Protein AF-A0A7S0N1B6-F1 (afdb_monomer)

pLDDT: mean 76.25, std 16.9, range [39.94, 96.25]

Solvent-accessible surface area (backbone atoms only — not comparable to full-atom values): 9058 Å² total; per-residue (Å²): 114,70,67,58,53,53,56,52,62,71,38,72,42,47,76,45,77,47,77,40,80,89,75,76,40,74,51,72,44,60,38,76,91,67,38,50,72,69,57,54,33,48,56,37,42,77,75,72,39,92,66,75,91,81,72,63,58,68,62,59,45,52,56,48,49,56,50,50,54,52,51,52,53,52,52,52,51,54,50,50,53,52,47,65,63,46,50,61,58,52,48,51,62,61,49,60,75,73,51,85,78,64,63,77,80,76,60,74,88,74,73,81,82,72,85,73,82,83,79,85,82,88,87,92,82,78,76,93,59,72,63,66,58,55,57,62,69,74,70,67,133

Mean predicted aligned error: 18.9 Å

Organism: NCBI:txid1411642

Structure (mmCIF, N/CA/C/O backbone):
data_AF-A0A7S0N1B6-F1
#
_entry.id   AF-A0A7S0N1B6-F1
#
loop_
_atom_site.group_PDB
_atom_site.id
_atom_site.type_symbol
_atom_site.label_atom_id
_atom_site.label_alt_id
_atom_site.label_comp_id
_atom_site.label_asym_id
_atom_site.label_entity_id
_atom_site.label_seq_id
_atom_site.pdbx_PDB_ins_code
_atom_site.Cartn_x
_atom_site.Cartn_y
_atom_site.Cartn_z
_atom_site.occupancy
_atom_site.B_iso_or_equiv
_atom_site.auth_seq_id
_atom_site.auth_comp_id
_atom_site.auth_asym_id
_atom_site.auth_atom_id
_atom_site.pdbx_PDB_model_num
ATOM 1 N N . PRO A 1 1 ? -2.929 -5.160 23.759 1.00 63.00 1 PRO A N 1
ATOM 2 C CA . PRO A 1 1 ? -3.953 -5.828 22.912 1.00 63.00 1 PRO A CA 1
ATOM 3 C C . PRO A 1 1 ? -5.387 -5.924 23.485 1.00 63.00 1 PRO A C 1
ATOM 5 O O . PRO A 1 1 ? -6.279 -5.405 22.821 1.00 63.00 1 PRO A O 1
ATOM 8 N N . PRO A 1 2 ? -5.665 -6.501 24.678 1.00 78.19 2 PRO A N 1
ATOM 9 C CA . PRO A 1 2 ? -7.050 -6.768 25.102 1.00 78.19 2 PRO A CA 1
ATOM 10 C C . PRO A 1 2 ? -7.849 -5.491 25.405 1.00 78.19 2 PRO A C 1
ATOM 12 O O . PRO A 1 2 ? -9.074 -5.501 25.393 1.00 78.19 2 PRO A O 1
ATOM 15 N N . ARG A 1 3 ? -7.158 -4.368 25.652 1.00 87.19 3 ARG A N 1
ATOM 16 C CA . ARG A 1 3 ? -7.771 -3.048 25.859 1.00 87.19 3 ARG A CA 1
ATOM 17 C C . ARG A 1 3 ? -8.480 -2.535 24.599 1.00 87.19 3 ARG A C 1
ATOM 19 O O . ARG A 1 3 ? -9.579 -2.010 24.716 1.00 87.19 3 ARG A O 1
ATOM 26 N N . ILE A 1 4 ? -7.882 -2.734 23.419 1.00 90.38 4 ILE A N 1
ATOM 27 C CA . ILE A 1 4 ? -8.451 -2.318 22.126 1.00 90.38 4 ILE A CA 1
ATOM 28 C C . ILE A 1 4 ? -9.684 -3.161 21.798 1.00 90.38 4 ILE A C 1
ATOM 30 O O . ILE A 1 4 ? -10.742 -2.623 21.490 1.00 90.38 4 ILE A O 1
ATOM 34 N N . GLU A 1 5 ? -9.564 -4.482 21.924 1.00 91.00 5 GLU A N 1
ATOM 35 C CA . GLU A 1 5 ? -10.658 -5.410 21.638 1.00 91.00 5 GLU A CA 1
ATOM 36 C C . GLU A 1 5 ? -11.877 -5.149 22.532 1.00 91.00 5 GLU A C 1
ATOM 38 O O . GLU A 1 5 ? -12.996 -5.022 22.031 1.00 91.00 5 GLU 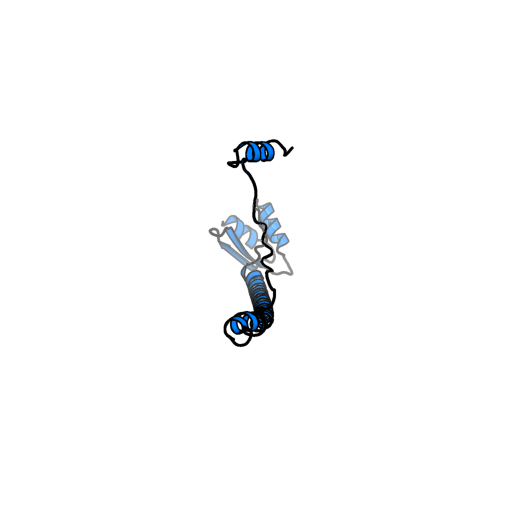A O 1
ATOM 43 N N . ARG A 1 6 ? -11.663 -4.985 23.847 1.00 90.25 6 ARG A N 1
ATOM 44 C CA . ARG A 1 6 ? -12.740 -4.675 24.800 1.00 90.25 6 ARG A CA 1
ATOM 45 C C . ARG A 1 6 ? -13.415 -3.343 24.496 1.00 90.25 6 ARG A C 1
ATOM 47 O O . ARG A 1 6 ? -14.640 -3.288 24.495 1.00 90.25 6 ARG A O 1
ATOM 54 N N . ALA A 1 7 ? -12.635 -2.299 24.219 1.00 89.75 7 ALA A N 1
ATOM 55 C CA . ALA A 1 7 ? -13.188 -0.978 23.953 1.00 89.75 7 ALA A CA 1
ATOM 56 C C . ALA A 1 7 ? -14.028 -0.955 22.668 1.00 89.75 7 ALA A C 1
ATOM 58 O O . ALA A 1 7 ? -15.140 -0.438 22.678 1.00 89.75 7 ALA A O 1
ATOM 59 N N . LEU A 1 8 ? -13.545 -1.580 21.588 1.00 91.44 8 LEU A N 1
ATOM 60 C CA . LEU A 1 8 ? -14.286 -1.653 20.327 1.00 91.44 8 LEU A CA 1
ATOM 61 C C . LEU A 1 8 ? -15.536 -2.534 20.441 1.00 91.44 8 LEU A C 1
ATOM 63 O O . LEU A 1 8 ? -16.567 -2.199 19.871 1.00 91.44 8 LEU A O 1
ATOM 67 N N . THR A 1 9 ? -15.485 -3.628 21.205 1.00 91.44 9 THR A N 1
ATOM 68 C CA . THR A 1 9 ? -16.646 -4.521 21.393 1.00 91.44 9 THR A CA 1
ATOM 69 C C . THR A 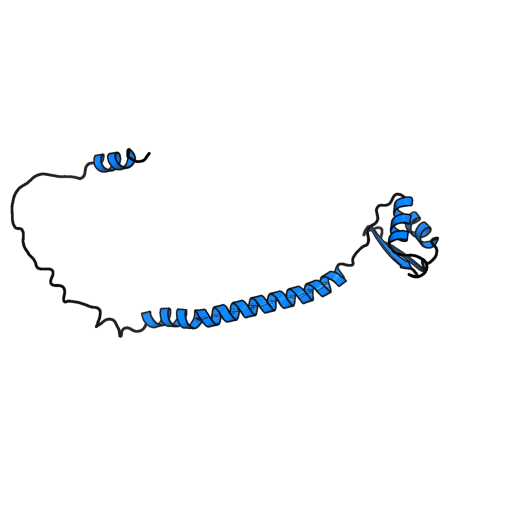1 9 ? -17.779 -3.852 22.180 1.00 91.44 9 THR A C 1
ATOM 71 O O . THR A 1 9 ? -18.944 -4.179 21.982 1.00 91.44 9 THR A O 1
ATOM 74 N N . GLN A 1 10 ? -17.459 -2.895 23.056 1.00 90.50 10 GLN A N 1
ATOM 75 C CA . GLN A 1 10 ? -18.450 -2.118 23.811 1.00 90.50 10 GLN A CA 1
ATOM 76 C C . GLN A 1 10 ? -19.124 -1.015 22.979 1.00 90.50 10 GLN A C 1
ATOM 78 O O . GLN A 1 10 ? -20.118 -0.436 23.422 1.00 90.50 10 GLN A O 1
ATOM 83 N N . MET A 1 11 ? -18.607 -0.704 21.787 1.00 91.25 11 MET A N 1
ATOM 84 C CA . MET A 1 11 ? -19.193 0.314 20.923 1.00 91.25 11 MET A CA 1
ATOM 85 C C . MET A 1 11 ? -20.484 -0.181 20.270 1.00 91.25 11 MET A C 1
ATOM 87 O O . MET A 1 11 ? -20.592 -1.306 19.782 1.00 91.25 11 MET A O 1
ATOM 91 N N . ARG A 1 12 ? -21.471 0.712 20.206 1.00 88.06 12 ARG A N 1
ATOM 92 C CA . ARG A 1 12 ? -22.760 0.445 19.566 1.00 88.06 12 ARG A CA 1
ATOM 93 C C . ARG A 1 12 ? -22.569 0.182 18.068 1.00 88.06 12 ARG A C 1
ATOM 95 O O . ARG A 1 12 ? -21.860 0.923 17.395 1.00 88.06 12 ARG A O 1
ATOM 102 N N . GLY A 1 13 ? -23.194 -0.871 17.552 1.00 90.06 13 GLY A N 1
ATOM 103 C CA . GLY A 1 13 ? -23.102 -1.248 16.141 1.00 90.06 13 GLY A CA 1
ATOM 104 C C . GLY A 1 13 ? -21.888 -2.100 15.763 1.00 90.06 13 GLY A C 1
ATOM 105 O O . GLY A 1 13 ? -21.798 -2.502 14.603 1.00 90.06 13 GLY A O 1
ATOM 106 N N . VAL A 1 14 ? -20.977 -2.423 16.690 1.00 93.31 14 VAL A N 1
ATOM 107 C CA . VAL A 1 14 ? -19.880 -3.372 16.435 1.00 93.31 14 VAL A CA 1
ATOM 108 C C . VAL A 1 14 ? -20.388 -4.810 16.574 1.00 93.31 14 VAL A C 1
ATOM 110 O O . VAL A 1 14 ? -21.021 -5.173 17.558 1.00 93.31 14 VAL A O 1
ATOM 113 N N . LEU A 1 15 ? -20.133 -5.629 15.553 1.00 92.75 15 LEU A N 1
ATOM 114 C CA . LEU A 1 15 ? -20.571 -7.027 15.469 1.00 92.75 15 LEU A CA 1
ATOM 115 C C . LEU A 1 15 ? -19.454 -7.997 15.846 1.00 92.75 15 LEU A C 1
ATOM 117 O O . LEU A 1 15 ? -19.693 -9.007 16.501 1.00 92.75 15 LEU A O 1
ATOM 121 N N . ARG A 1 16 ? -18.235 -7.720 15.376 1.00 92.00 16 ARG A N 1
ATOM 122 C CA . ARG A 1 16 ? -17.070 -8.577 15.594 1.00 92.00 16 ARG A CA 1
ATOM 123 C C . ARG A 1 16 ? -15.800 -7.748 15.553 1.00 92.00 16 ARG A C 1
ATOM 125 O O . ARG A 1 16 ? -15.661 -6.882 14.693 1.00 92.00 16 ARG A O 1
ATOM 132 N N . VAL A 1 17 ? -14.859 -8.072 16.428 1.00 93.50 17 VAL A N 1
ATOM 133 C CA . VAL A 1 17 ? -13.517 -7.489 16.447 1.00 93.50 17 VAL A CA 1
ATOM 134 C C . VAL A 1 17 ? -12.509 -8.629 16.371 1.00 93.50 17 VAL A C 1
ATOM 136 O O . VAL A 1 17 ? -12.682 -9.664 17.009 1.00 93.50 17 VAL A O 1
ATOM 139 N N . SER A 1 18 ? -11.481 -8.468 15.548 1.00 91.44 18 SER A N 1
ATOM 140 C CA . SER A 1 18 ? -10.337 -9.370 15.479 1.00 91.44 18 SER A CA 1
ATOM 141 C C . SER A 1 18 ? -9.077 -8.521 15.454 1.00 91.44 18 SER A C 1
ATOM 143 O O . SER A 1 18 ? -8.922 -7.656 14.594 1.00 91.44 18 SER A O 1
ATOM 145 N N . VAL A 1 19 ? -8.212 -8.731 16.438 1.00 91.31 19 VAL A N 1
ATOM 146 C CA . VAL A 1 19 ? -6.956 -7.998 16.585 1.00 91.31 19 VAL A CA 1
ATOM 147 C C . VAL A 1 19 ? -5.819 -8.937 16.220 1.00 91.31 19 VAL A C 1
ATOM 149 O O . VAL A 1 19 ? -5.744 -10.043 16.750 1.00 91.31 19 VAL A O 1
ATOM 152 N N . ASP A 1 20 ? -4.931 -8.473 15.352 1.00 90.44 20 ASP A N 1
ATOM 153 C CA . ASP A 1 20 ? -3.644 -9.091 15.068 1.00 90.44 20 ASP A CA 1
ATOM 154 C C . ASP A 1 20 ? -2.541 -8.186 15.644 1.00 90.44 20 ASP A C 1
ATOM 156 O O . ASP A 1 20 ? -2.163 -7.188 15.020 1.00 90.44 20 ASP A O 1
ATOM 160 N N . PRO A 1 21 ? -2.039 -8.486 16.858 1.00 87.38 21 PRO A N 1
ATOM 161 C CA . PRO A 1 21 ? -0.992 -7.691 17.488 1.00 87.38 21 PRO A CA 1
ATOM 162 C C . PRO A 1 21 ? 0.351 -7.783 16.761 1.00 87.38 21 PRO A C 1
ATOM 164 O O . PRO A 1 21 ? 1.168 -6.888 16.932 1.00 87.38 21 PRO A O 1
ATOM 167 N N . LEU A 1 22 ? 0.593 -8.851 15.991 1.00 88.81 22 LEU A N 1
ATOM 168 C CA . LEU A 1 22 ? 1.855 -9.050 15.274 1.00 88.81 22 LEU A CA 1
ATOM 169 C C . LEU A 1 22 ? 1.937 -8.134 14.054 1.00 88.81 22 LEU A C 1
ATOM 171 O O . LEU A 1 22 ? 3.004 -7.616 13.741 1.00 88.81 22 LEU A O 1
ATOM 175 N N . LEU A 1 23 ? 0.807 -7.934 13.373 1.00 87.62 23 LEU A N 1
ATOM 176 C CA . LEU A 1 23 ? 0.707 -7.051 12.211 1.00 87.62 23 LEU A CA 1
ATOM 177 C C . LEU A 1 23 ? 0.268 -5.624 12.561 1.00 87.62 23 LEU A C 1
ATOM 179 O O . LEU A 1 23 ? 0.074 -4.832 11.642 1.00 87.62 23 LEU A O 1
ATOM 183 N N . GLU A 1 24 ? 0.061 -5.318 13.847 1.00 89.75 24 GLU A N 1
ATOM 184 C CA . GLU A 1 24 ? -0.529 -4.057 14.326 1.00 89.75 24 GLU A CA 1
ATOM 185 C C . GLU A 1 24 ? -1.848 -3.717 13.606 1.00 89.75 24 GLU A C 1
ATOM 187 O O . GLU A 1 24 ? -2.155 -2.566 13.293 1.00 89.75 24 GLU A O 1
ATOM 192 N N . ARG A 1 25 ? -2.651 -4.747 13.309 1.00 89.50 25 ARG A N 1
ATOM 193 C CA . ARG A 1 25 ? -3.887 -4.624 12.526 1.00 89.50 25 ARG A CA 1
ATOM 194 C C . ARG A 1 25 ? -5.101 -5.016 13.343 1.00 89.50 25 ARG A C 1
ATOM 196 O O . ARG A 1 25 ? -5.072 -5.940 14.151 1.00 89.50 25 ARG A O 1
ATOM 203 N N . VAL A 1 26 ? -6.209 -4.337 13.073 1.00 91.75 26 VAL A N 1
ATOM 204 C CA . VAL A 1 26 ? -7.509 -4.649 13.663 1.00 91.75 26 VAL A CA 1
ATOM 205 C C . VAL A 1 26 ? -8.558 -4.699 12.564 1.00 91.75 26 VAL A C 1
ATOM 207 O O . VAL A 1 26 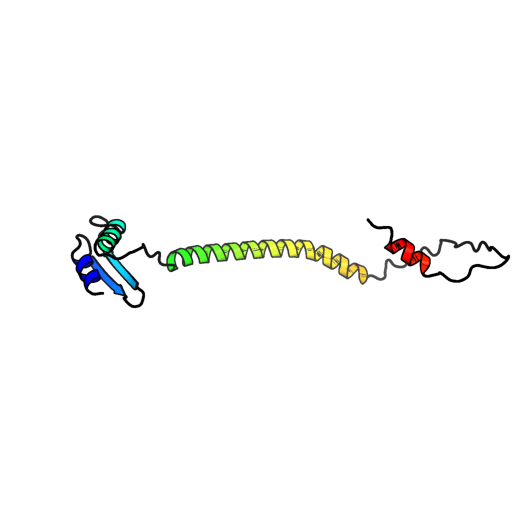? -8.701 -3.762 11.782 1.00 91.75 26 VAL A O 1
ATOM 210 N N . VAL A 1 27 ? -9.304 -5.799 12.517 1.00 91.31 27 VAL A N 1
ATOM 211 C CA . VAL A 1 27 ? -10.440 -5.996 11.616 1.00 91.31 27 VAL A CA 1
ATOM 212 C C . VAL A 1 27 ? -11.721 -5.907 12.434 1.00 91.31 27 VAL A C 1
ATOM 214 O O . VAL A 1 27 ? -11.931 -6.682 13.367 1.00 91.31 27 VAL A O 1
ATOM 217 N N . VAL A 1 28 ? -12.586 -4.957 12.079 1.00 92.12 28 VAL A N 1
ATOM 218 C CA . VAL A 1 28 ? -13.859 -4.713 12.769 1.00 92.12 28 VAL A CA 1
ATOM 219 C C . VAL A 1 28 ? -15.010 -4.889 11.789 1.00 92.12 28 VAL A C 1
ATOM 221 O O . VAL A 1 28 ? -15.098 -4.181 10.787 1.00 92.12 28 VAL A O 1
ATOM 224 N N . GLY A 1 29 ? -15.911 -5.818 12.097 1.00 91.94 29 GLY A N 1
ATOM 225 C CA . GLY A 1 29 ? -17.225 -5.906 11.472 1.00 91.94 29 GLY A CA 1
ATOM 226 C C . GLY A 1 29 ? -18.208 -5.032 12.242 1.00 91.94 29 GLY A C 1
ATOM 227 O O . GLY A 1 29 ? -18.362 -5.208 13.449 1.00 91.94 29 GLY A O 1
ATOM 228 N N . TYR A 1 30 ? -18.874 -4.100 11.565 1.00 93.81 30 TYR A N 1
ATOM 229 C CA . TYR A 1 30 ? -19.823 -3.164 12.172 1.00 93.81 30 TYR A CA 1
ATOM 230 C C . TYR A 1 30 ? -21.030 -2.921 11.255 1.00 93.81 30 TYR A C 1
ATOM 232 O O . TYR A 1 30 ? -20.963 -3.149 10.045 1.00 93.81 30 TYR A O 1
ATOM 240 N N . ARG A 1 31 ? -22.146 -2.452 11.823 1.00 93.75 31 ARG A N 1
ATOM 241 C CA . ARG A 1 31 ? -23.325 -2.004 11.070 1.00 93.75 31 ARG A CA 1
ATOM 242 C C . ARG A 1 31 ? -23.140 -0.553 10.640 1.00 93.75 31 ARG A C 1
ATOM 244 O O . ARG A 1 31 ? -23.086 0.337 11.486 1.00 93.75 31 ARG A O 1
ATOM 251 N N . SER A 1 32 ? -23.128 -0.313 9.332 1.00 90.19 32 SER A N 1
ATOM 252 C CA . SER A 1 32 ? -22.962 1.023 8.736 1.00 90.19 32 SER A CA 1
ATOM 253 C C . SER A 1 32 ? -24.054 2.030 9.117 1.00 90.19 32 SER A C 1
ATOM 255 O O . SER A 1 32 ? -23.833 3.231 9.007 1.00 90.19 32 SER A O 1
ATOM 257 N N . GLN A 1 33 ? -25.217 1.554 9.572 1.00 91.00 33 GLN A N 1
ATOM 258 C CA . GLN A 1 33 ? -26.322 2.396 10.046 1.00 91.00 33 GLN A CA 1
ATOM 259 C C . GLN A 1 33 ? -26.073 2.987 11.444 1.00 91.00 33 GLN A C 1
ATOM 261 O O . GLN A 1 33 ? -26.645 4.019 11.775 1.00 91.00 33 GLN A O 1
ATOM 266 N N . GLU A 1 34 ? -25.241 2.339 12.266 1.00 89.44 34 GLU A N 1
ATOM 267 C CA . GLU A 1 34 ? -25.043 2.698 13.680 1.00 89.44 34 GLU A CA 1
ATOM 268 C C . GLU A 1 34 ? -23.658 3.292 13.956 1.00 89.44 34 GLU A C 1
ATOM 270 O O . GLU A 1 34 ? -23.508 4.132 14.841 1.00 89.44 34 GLU A O 1
ATOM 275 N N . THR A 1 35 ? -22.629 2.854 13.230 1.00 89.94 35 THR A N 1
ATOM 276 C CA . THR A 1 35 ? -21.249 3.323 13.400 1.00 89.94 35 THR A CA 1
ATOM 277 C C . THR A 1 35 ? -20.512 3.281 12.066 1.00 89.94 35 THR A C 1
ATOM 279 O O . THR A 1 35 ? -20.863 2.518 11.171 1.00 89.94 35 THR A O 1
ATOM 282 N N . GLY A 1 36 ? -19.494 4.132 11.917 1.00 89.94 36 GLY A N 1
ATOM 283 C CA . GLY A 1 36 ? -18.651 4.188 10.726 1.00 89.94 36 GLY A CA 1
ATOM 284 C C . GLY A 1 36 ? -17.154 4.130 11.046 1.00 89.94 36 GLY A C 1
ATOM 285 O O . GLY A 1 36 ? -16.759 4.277 12.206 1.00 89.94 36 GLY A O 1
ATOM 286 N N . PRO A 1 37 ? -16.295 4.000 10.017 1.00 90.06 37 PRO A N 1
ATOM 287 C CA . PRO A 1 37 ? -14.846 3.885 10.190 1.00 90.06 37 PRO A CA 1
ATOM 288 C C . PRO A 1 37 ? -14.223 5.064 10.935 1.00 90.06 37 PRO A C 1
ATOM 290 O O . PRO A 1 37 ? -13.341 4.880 11.763 1.00 90.06 37 PRO A O 1
ATOM 293 N N . ARG A 1 38 ? -14.709 6.284 10.670 1.00 91.38 38 ARG A N 1
ATOM 294 C CA . ARG A 1 38 ? -14.223 7.508 11.326 1.00 91.38 38 ARG A CA 1
ATOM 295 C C . ARG A 1 38 ? -14.485 7.492 12.829 1.00 91.38 38 ARG A C 1
ATOM 297 O O . ARG A 1 38 ? -13.637 7.919 13.600 1.00 91.38 38 ARG A O 1
ATOM 304 N N . THR A 1 39 ? -15.643 6.978 13.238 1.00 92.25 39 THR A N 1
ATOM 305 C CA . THR A 1 39 ? -16.014 6.850 14.650 1.00 92.25 39 THR A CA 1
ATOM 306 C C . THR A 1 39 ? -15.137 5.818 15.353 1.00 92.25 39 THR A C 1
ATOM 308 O O . THR A 1 39 ? -14.688 6.064 16.466 1.00 92.25 39 THR A O 1
ATOM 311 N N . LEU A 1 40 ? -14.848 4.695 14.687 1.00 92.19 40 LEU A N 1
ATOM 312 C CA . LEU A 1 40 ? -13.954 3.656 15.208 1.00 92.19 40 LEU A CA 1
ATOM 313 C C . LEU A 1 40 ? -12.518 4.173 15.366 1.00 92.19 40 LEU A C 1
ATOM 315 O O . LEU A 1 40 ? -11.911 3.964 16.411 1.00 92.19 40 LEU A O 1
ATOM 319 N N . ILE A 1 41 ? -11.998 4.897 14.369 1.00 93.00 41 ILE A N 1
ATOM 320 C CA . ILE A 1 41 ? -10.677 5.540 14.450 1.00 93.00 41 ILE A CA 1
ATOM 321 C C . ILE A 1 41 ? -10.639 6.532 15.611 1.00 93.00 41 ILE A C 1
ATOM 323 O O . ILE A 1 41 ? -9.721 6.480 16.421 1.00 93.00 41 ILE A O 1
ATOM 327 N N . LYS A 1 42 ? -11.663 7.383 15.744 1.00 92.75 42 LYS A N 1
ATOM 328 C CA . LYS A 1 42 ? -11.735 8.353 16.839 1.00 92.75 42 LYS A CA 1
ATOM 329 C C . LYS A 1 42 ? -11.724 7.677 18.210 1.00 92.75 42 LYS A C 1
ATOM 331 O O . LYS A 1 42 ? -10.975 8.100 19.078 1.00 92.75 42 LYS A O 1
ATOM 336 N N . ALA A 1 43 ? -12.488 6.599 18.385 1.00 91.62 43 ALA A N 1
ATOM 337 C CA . ALA A 1 43 ? -12.484 5.838 19.632 1.00 91.62 43 ALA A CA 1
ATOM 338 C C . ALA A 1 43 ? -11.098 5.253 19.957 1.00 91.62 43 ALA A C 1
ATOM 340 O O . ALA A 1 43 ? -10.706 5.201 21.121 1.00 91.62 43 ALA A O 1
ATOM 341 N N . LEU A 1 44 ? -10.334 4.840 18.941 1.00 92.25 44 LEU A N 1
ATOM 342 C CA . LEU A 1 44 ? -8.948 4.398 19.115 1.00 92.25 44 LEU A CA 1
ATOM 343 C C . LEU A 1 44 ? -8.018 5.561 19.487 1.00 92.25 44 LEU A C 1
ATOM 345 O O . LEU A 1 44 ? -7.199 5.403 20.393 1.00 92.25 44 LEU A O 1
ATOM 349 N N . SER A 1 45 ? -8.194 6.732 18.874 1.00 92.56 45 SER A N 1
ATOM 350 C CA . SER A 1 45 ? -7.452 7.951 19.220 1.00 92.56 45 SER A CA 1
ATOM 351 C C . SER A 1 45 ? -7.723 8.415 20.649 1.00 92.56 45 SER A C 1
ATOM 353 O O . SER A 1 45 ? -6.778 8.716 21.374 1.00 92.56 45 SER A O 1
ATOM 355 N N . ASP A 1 46 ? -8.977 8.370 21.100 1.00 91.94 46 ASP A N 1
ATOM 356 C CA . ASP A 1 46 ? -9.368 8.710 22.476 1.00 91.94 46 ASP A CA 1
ATOM 357 C C . ASP A 1 46 ? -8.748 7.743 23.512 1.00 91.94 46 ASP A C 1
ATOM 359 O O . ASP A 1 46 ? -8.538 8.101 24.672 1.00 91.94 46 ASP A O 1
ATOM 363 N N . LEU A 1 47 ? -8.396 6.518 23.101 1.00 90.25 47 LEU A N 1
ATOM 364 C CA . LEU A 1 47 ? -7.667 5.540 23.922 1.00 90.25 47 LEU A CA 1
ATOM 365 C C . LEU A 1 47 ? -6.141 5.740 23.914 1.00 90.25 47 LEU A C 1
ATOM 367 O O . LEU A 1 47 ? -5.448 5.060 24.687 1.00 90.25 47 LEU A O 1
ATOM 371 N N . GLY A 1 48 ? -5.638 6.647 23.069 1.00 91.75 48 GLY A N 1
ATOM 372 C CA . GLY A 1 48 ? -4.220 6.956 22.879 1.00 91.75 48 GLY A CA 1
ATOM 373 C C . GLY A 1 48 ? -3.544 6.213 21.721 1.00 91.75 48 GLY A C 1
ATOM 374 O O . GLY A 1 48 ? -2.319 6.126 21.714 1.00 91.75 48 GLY A O 1
ATOM 375 N N . TYR A 1 49 ? -4.302 5.652 20.773 1.00 90.50 49 TYR A N 1
ATOM 376 C CA . TYR A 1 49 ? -3.756 4.950 19.606 1.00 90.50 49 TYR A CA 1
ATOM 377 C C . TYR A 1 49 ? -3.952 5.757 18.321 1.00 90.50 49 TYR A C 1
ATOM 379 O O . TYR A 1 49 ? -5.059 6.204 18.024 1.00 90.50 49 TYR A O 1
ATOM 387 N N . ASP A 1 50 ? -2.897 5.888 17.519 1.00 90.00 50 ASP A N 1
ATOM 388 C CA . ASP A 1 50 ? -3.021 6.410 16.159 1.00 90.00 50 ASP A CA 1
ATOM 389 C C . ASP A 1 50 ? -3.434 5.274 15.216 1.00 90.00 50 ASP A C 1
ATOM 391 O O . ASP A 1 50 ? -2.754 4.250 15.121 1.00 90.00 50 ASP A O 1
ATOM 395 N N . ALA A 1 51 ? -4.589 5.417 14.569 1.00 90.38 51 ALA A N 1
ATOM 396 C CA . ALA A 1 51 ? -5.183 4.375 13.745 1.00 90.38 51 ALA A CA 1
ATOM 397 C C . ALA A 1 51 ? -5.624 4.951 12.403 1.00 90.38 51 ALA A C 1
ATOM 399 O O . ALA A 1 51 ? -6.321 5.960 12.337 1.00 90.38 51 ALA A O 1
ATOM 400 N N . HIS A 1 52 ? -5.280 4.250 11.326 1.00 89.81 52 HIS A N 1
ATOM 401 C CA . HIS A 1 52 ? -5.606 4.659 9.963 1.00 89.81 52 HIS A CA 1
ATOM 402 C C . HIS A 1 52 ? -6.410 3.578 9.250 1.00 89.81 52 HIS A C 1
ATOM 404 O O . HIS A 1 52 ? -6.313 2.388 9.553 1.00 89.81 52 HIS A O 1
ATOM 410 N N . LEU A 1 53 ? -7.220 3.998 8.278 1.00 88.19 53 LEU A N 1
ATOM 411 C CA . LEU A 1 53 ? -7.978 3.082 7.432 1.00 88.19 53 LEU A CA 1
ATOM 412 C C . LEU A 1 53 ? -7.017 2.250 6.580 1.00 88.19 53 LEU A C 1
ATOM 414 O O . LEU A 1 53 ? -6.436 2.738 5.607 1.00 88.19 53 LEU A O 1
ATOM 418 N N . TRP A 1 54 ? -6.895 0.972 6.933 1.00 83.75 54 TRP A N 1
ATOM 419 C CA . TRP A 1 54 ? -6.150 0.017 6.132 1.00 83.75 54 TRP A CA 1
ATOM 420 C C . TRP A 1 54 ? -6.892 -0.239 4.820 1.00 83.75 54 TRP A C 1
ATOM 422 O O . TRP A 1 54 ? -7.938 -0.889 4.791 1.00 83.75 54 TRP A O 1
ATOM 432 N N . HIS A 1 55 ? -6.338 0.255 3.718 1.00 75.06 55 HIS A N 1
ATOM 433 C CA . HIS A 1 55 ? -6.772 -0.160 2.394 1.00 75.06 55 HIS A CA 1
ATOM 434 C C . HIS A 1 55 ? -6.069 -1.477 2.094 1.00 75.06 55 HIS A C 1
ATOM 436 O O . HIS A 1 55 ? -4.842 -1.536 2.016 1.00 75.06 55 HIS A O 1
ATOM 442 N N . ALA A 1 56 ? -6.837 -2.562 1.991 1.00 63.81 56 ALA A N 1
ATOM 443 C CA . ALA A 1 56 ? -6.281 -3.837 1.579 1.00 63.81 56 ALA A CA 1
ATOM 444 C C . ALA A 1 56 ? -5.662 -3.648 0.192 1.00 63.81 56 ALA A C 1
ATOM 446 O O . ALA A 1 56 ? -6.389 -3.473 -0.790 1.00 63.81 56 ALA A O 1
ATOM 447 N N . ALA A 1 57 ? -4.328 -3.698 0.138 1.00 56.91 57 ALA A N 1
ATOM 448 C CA . ALA A 1 57 ? -3.559 -3.628 -1.096 1.00 56.91 57 ALA A CA 1
ATOM 449 C C . ALA A 1 57 ? -4.188 -4.521 -2.173 1.00 56.91 57 ALA A C 1
ATOM 451 O O . ALA A 1 57 ? -4.335 -4.070 -3.288 1.00 56.91 57 ALA A O 1
ATOM 452 N N . GLY A 1 58 ? -4.761 -5.681 -1.822 1.00 54.81 58 GLY A N 1
ATOM 453 C CA . GLY A 1 58 ? -5.460 -6.583 -2.745 1.00 54.81 58 GLY A CA 1
ATOM 454 C C . GLY A 1 58 ? -6.515 -5.959 -3.677 1.00 54.81 58 GLY A C 1
ATOM 455 O O . GLY A 1 58 ? -6.608 -6.386 -4.827 1.00 54.81 58 GLY A O 1
ATOM 456 N N . GLN A 1 59 ? -7.285 -4.947 -3.255 1.00 52.78 59 GLN A N 1
ATOM 457 C CA . GLN A 1 59 ? -8.286 -4.325 -4.141 1.00 52.78 59 GLN A CA 1
ATOM 458 C C . GLN A 1 59 ? -7.658 -3.288 -5.082 1.00 52.78 59 GLN A C 1
ATOM 460 O O . GLN A 1 59 ? -8.000 -3.238 -6.263 1.00 52.78 59 GLN A O 1
ATOM 465 N N . GLN A 1 60 ? -6.684 -2.517 -4.597 1.00 52.81 60 GLN A N 1
ATOM 466 C CA . GLN A 1 60 ? -5.877 -1.621 -5.432 1.00 52.81 60 GLN A CA 1
ATOM 467 C C . GLN A 1 60 ? -4.879 -2.390 -6.309 1.00 52.81 60 GLN A C 1
ATOM 469 O O . GLN A 1 60 ? -4.573 -1.950 -7.410 1.00 52.81 60 GLN A O 1
ATOM 474 N N . ASP A 1 61 ? -4.448 -3.573 -5.885 1.00 60.09 61 ASP A N 1
ATOM 475 C CA . ASP A 1 61 ? -3.581 -4.496 -6.604 1.00 60.09 61 ASP A CA 1
ATOM 476 C C . ASP A 1 61 ? -4.356 -5.191 -7.711 1.00 60.09 61 ASP A C 1
ATOM 478 O O . ASP A 1 61 ? -3.818 -5.357 -8.794 1.00 60.09 61 ASP A O 1
ATOM 482 N N . ALA A 1 62 ? -5.612 -5.592 -7.493 1.00 61.12 62 ALA A N 1
ATOM 483 C CA . ALA A 1 62 ? -6.443 -6.156 -8.556 1.00 61.12 62 ALA A CA 1
ATOM 484 C C . ALA A 1 62 ? -6.706 -5.115 -9.656 1.00 61.12 62 ALA A C 1
ATOM 486 O O . ALA A 1 62 ? -6.465 -5.384 -10.834 1.00 61.12 62 ALA A O 1
ATOM 487 N N . ILE A 1 63 ? -7.109 -3.900 -9.267 1.00 61.25 63 ILE A N 1
ATOM 488 C CA . ILE A 1 63 ? -7.312 -2.776 -10.194 1.00 61.25 63 ILE A CA 1
ATOM 489 C C . ILE A 1 63 ? -5.981 -2.381 -10.862 1.00 61.25 63 ILE A C 1
ATOM 491 O O . ILE A 1 63 ? -5.926 -2.188 -12.075 1.00 61.25 63 ILE A O 1
ATOM 495 N N . GLY A 1 64 ? -4.889 -2.354 -10.096 1.00 65.00 64 GLY A N 1
ATOM 496 C CA . GLY A 1 64 ? -3.539 -2.048 -10.565 1.00 65.00 64 GLY A CA 1
ATOM 497 C C . GLY A 1 64 ? -2.920 -3.133 -11.453 1.00 65.00 64 GLY A C 1
ATOM 498 O O . GLY A 1 64 ? -2.126 -2.835 -12.339 1.00 65.00 64 GLY A O 1
ATOM 499 N N . ARG A 1 65 ? -3.270 -4.408 -11.266 1.00 63.75 65 ARG A N 1
ATOM 500 C CA . ARG A 1 65 ? -2.838 -5.523 -12.128 1.00 63.75 65 ARG A CA 1
ATOM 501 C C . ARG A 1 65 ? -3.544 -5.465 -13.476 1.00 63.75 65 ARG A C 1
ATOM 503 O O . ARG A 1 65 ? -2.892 -5.662 -14.499 1.00 63.75 65 ARG A O 1
ATOM 510 N N . LEU A 1 66 ? -4.843 -5.159 -13.480 1.00 69.56 66 LEU A N 1
ATOM 511 C CA . LEU A 1 66 ? -5.611 -4.959 -14.709 1.00 69.56 66 LEU A CA 1
ATOM 512 C C . LEU A 1 66 ? -5.093 -3.749 -15.501 1.00 69.56 66 LEU A C 1
ATOM 514 O O . LEU A 1 66 ? -4.907 -3.855 -16.714 1.00 69.56 66 LEU A O 1
ATOM 518 N N . SER A 1 67 ? -4.783 -2.632 -14.830 1.00 69.69 67 SER A N 1
ATOM 519 C CA . SER A 1 67 ? -4.213 -1.455 -15.499 1.00 69.69 67 SER A CA 1
ATOM 520 C C . SER A 1 67 ? -2.804 -1.718 -16.044 1.00 69.69 67 SER A C 1
ATOM 522 O O . SER A 1 67 ? -2.541 -1.429 -17.211 1.00 69.69 67 SER A O 1
ATOM 524 N N . LYS A 1 68 ? -1.926 -2.369 -15.268 1.00 74.88 68 LYS A N 1
ATOM 525 C CA . LYS A 1 68 ? -0.574 -2.752 -15.719 1.00 74.88 68 LYS A CA 1
ATOM 526 C C . LYS A 1 68 ? -0.603 -3.691 -16.926 1.00 74.88 68 LYS A C 1
ATOM 528 O O . LYS A 1 68 ? 0.196 -3.534 -17.847 1.00 74.88 68 LYS A O 1
ATOM 533 N N . ALA A 1 69 ? -1.526 -4.655 -16.961 1.00 77.31 69 ALA A N 1
ATOM 534 C CA . ALA A 1 69 ? -1.676 -5.552 -18.108 1.00 77.31 69 ALA A CA 1
ATOM 535 C C . ALA A 1 69 ? -2.052 -4.787 -19.392 1.00 77.31 69 ALA A C 1
ATOM 537 O O . ALA A 1 69 ? -1.509 -5.069 -20.465 1.00 77.31 69 ALA A O 1
ATOM 538 N N . ALA A 1 70 ? -2.927 -3.783 -19.280 1.00 78.56 70 ALA A N 1
ATOM 539 C CA . ALA A 1 70 ? -3.305 -2.924 -20.400 1.00 78.56 70 ALA A CA 1
ATOM 540 C C . ALA A 1 70 ? -2.144 -2.027 -20.873 1.00 78.56 70 ALA A C 1
ATOM 542 O O . ALA A 1 70 ? -1.939 -1.866 -22.081 1.00 78.56 70 ALA A O 1
ATOM 543 N N . GLU A 1 71 ? -1.342 -1.493 -19.949 1.00 81.94 71 GLU A N 1
ATOM 544 C CA . GLU A 1 71 ? -0.140 -0.711 -20.273 1.00 81.94 71 GLU A CA 1
ATOM 545 C C . GLU A 1 71 ? 0.892 -1.545 -21.046 1.00 81.94 71 GLU A C 1
ATOM 547 O O . GLU A 1 71 ? 1.399 -1.102 -22.081 1.00 81.94 71 GLU A O 1
ATOM 552 N N . ILE A 1 72 ? 1.135 -2.789 -20.616 1.00 84.00 72 ILE A N 1
ATOM 553 C CA . ILE A 1 72 ? 2.043 -3.720 -21.305 1.00 84.00 72 ILE A CA 1
ATOM 554 C C . ILE A 1 72 ? 1.535 -4.033 -22.718 1.00 84.00 72 ILE A C 1
ATOM 556 O O . ILE A 1 72 ? 2.320 -4.053 -23.670 1.00 84.00 72 ILE A O 1
ATOM 560 N N . ALA A 1 73 ? 0.229 -4.254 -22.889 1.00 85.62 73 ALA A N 1
ATOM 561 C CA . ALA A 1 73 ? -0.356 -4.511 -24.204 1.00 85.62 73 ALA A CA 1
ATOM 562 C C . ALA A 1 73 ? -0.188 -3.310 -25.153 1.00 85.62 73 ALA A C 1
ATOM 564 O O . ALA A 1 73 ? 0.150 -3.486 -26.329 1.00 85.62 73 ALA A O 1
ATOM 565 N N . LYS A 1 74 ? -0.354 -2.085 -24.640 1.00 87.06 74 LYS A N 1
ATOM 566 C CA . LYS A 1 74 ? -0.143 -0.854 -25.413 1.00 87.06 74 LYS A CA 1
ATOM 567 C C . LYS A 1 74 ? 1.319 -0.698 -25.837 1.00 87.06 74 LYS A C 1
ATOM 569 O O . LYS A 1 74 ? 1.570 -0.453 -27.018 1.00 87.06 74 LYS A O 1
ATOM 574 N N . ALA A 1 75 ? 2.259 -0.908 -24.915 1.00 87.69 75 ALA A N 1
ATOM 575 C CA . ALA A 1 75 ? 3.692 -0.843 -25.201 1.00 87.69 75 ALA A CA 1
ATOM 576 C C . ALA A 1 75 ? 4.113 -1.884 -26.253 1.00 87.69 75 ALA A C 1
ATOM 578 O O . ALA A 1 75 ? 4.821 -1.556 -27.204 1.00 87.69 75 ALA A O 1
ATOM 579 N N . ARG A 1 76 ? 3.603 -3.120 -26.153 1.00 89.75 76 ARG A N 1
ATOM 580 C CA . ARG A 1 76 ? 3.847 -4.175 -27.153 1.00 89.75 76 ARG A CA 1
ATOM 581 C C . ARG A 1 76 ? 3.319 -3.801 -28.533 1.00 89.75 76 ARG A C 1
ATOM 583 O O . ARG A 1 76 ? 4.017 -3.995 -29.522 1.00 89.75 76 ARG A O 1
ATOM 590 N N . ARG A 1 77 ? 2.111 -3.239 -28.617 1.00 92.81 77 ARG A N 1
ATOM 591 C CA . ARG A 1 77 ? 1.537 -2.801 -29.896 1.00 92.81 77 ARG A CA 1
ATOM 592 C C . ARG A 1 77 ? 2.365 -1.681 -30.523 1.00 92.81 77 ARG A C 1
ATOM 594 O O . ARG A 1 77 ? 2.638 -1.739 -31.715 1.00 92.81 77 ARG A O 1
ATOM 601 N N . GLN A 1 78 ? 2.786 -0.692 -29.736 1.00 92.00 78 GLN A N 1
ATOM 602 C CA . GLN A 1 78 ? 3.652 0.392 -30.215 1.00 92.00 78 GLN A CA 1
ATOM 603 C C . GLN A 1 78 ? 5.008 -0.132 -30.702 1.00 92.00 78 GLN A C 1
ATOM 605 O O . GLN A 1 78 ? 5.465 0.272 -31.768 1.00 92.00 78 GLN A O 1
ATOM 610 N N . PHE A 1 79 ? 5.604 -1.081 -29.976 1.00 94.12 79 PHE A N 1
ATOM 611 C CA . PHE A 1 79 ? 6.836 -1.748 -30.389 1.00 94.12 79 PHE A CA 1
ATOM 612 C C . PHE A 1 79 ? 6.670 -2.512 -31.710 1.00 94.12 79 PHE A C 1
ATOM 614 O O . PHE A 1 79 ? 7.504 -2.371 -32.598 1.00 94.12 79 PHE A O 1
ATOM 621 N N . LEU A 1 80 ? 5.579 -3.269 -31.879 1.00 94.88 80 LEU A N 1
ATOM 622 C CA . LEU A 1 80 ? 5.299 -3.995 -33.125 1.00 94.88 80 LEU A CA 1
ATOM 623 C C . LEU A 1 80 ? 5.088 -3.052 -34.315 1.00 94.88 80 LEU A C 1
ATOM 625 O O . LEU A 1 80 ? 5.570 -3.345 -35.404 1.00 94.88 80 LEU A O 1
ATOM 629 N N . TRP A 1 81 ? 4.419 -1.913 -34.113 1.00 96.25 81 TRP A N 1
ATOM 630 C C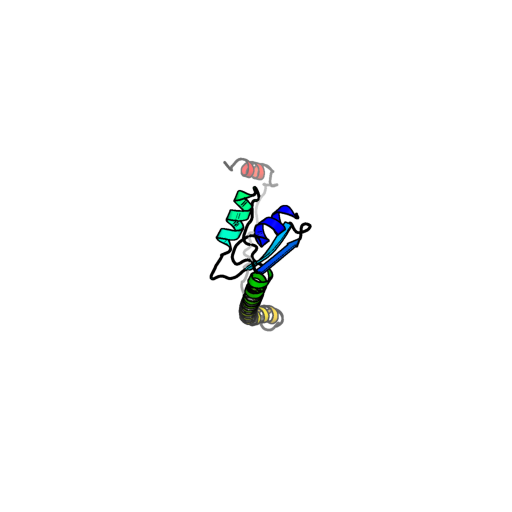A . TRP A 1 81 ? 4.280 -0.891 -35.155 1.00 96.25 81 TRP A CA 1
ATOM 631 C C . TRP A 1 81 ? 5.622 -0.277 -35.547 1.00 96.25 81 TRP A C 1
ATOM 633 O O . TRP A 1 81 ? 5.903 -0.150 -36.737 1.00 96.25 81 TRP A O 1
ATOM 643 N N . ALA A 1 82 ? 6.458 0.069 -34.565 1.00 95.00 82 ALA A N 1
ATOM 644 C CA . ALA A 1 82 ? 7.800 0.577 -34.826 1.00 95.00 82 ALA A CA 1
ATOM 645 C C . ALA A 1 82 ? 8.643 -0.462 -35.581 1.00 95.00 82 ALA A C 1
ATOM 647 O O . ALA A 1 82 ? 9.229 -0.143 -36.611 1.00 95.00 82 ALA A O 1
ATOM 648 N N . LEU A 1 83 ? 8.629 -1.720 -35.129 1.00 95.94 83 LEU A N 1
ATOM 649 C CA . LEU A 1 83 ? 9.348 -2.814 -35.772 1.00 95.94 83 LEU A CA 1
ATOM 650 C C . LEU A 1 83 ? 8.891 -3.004 -37.222 1.00 95.94 83 LEU A C 1
ATOM 652 O O . LEU A 1 83 ? 9.727 -3.004 -38.117 1.00 95.94 83 LEU A O 1
ATOM 656 N N . ALA A 1 84 ? 7.582 -3.082 -37.470 1.00 95.75 84 ALA A N 1
ATOM 657 C CA . ALA A 1 84 ? 7.034 -3.266 -38.812 1.00 95.75 84 ALA A CA 1
ATOM 658 C C . ALA A 1 84 ? 7.418 -2.138 -39.784 1.00 95.75 84 ALA A C 1
ATOM 660 O O . ALA A 1 84 ? 7.620 -2.403 -40.966 1.00 95.75 84 ALA A O 1
ATOM 661 N N . LEU A 1 85 ? 7.547 -0.896 -39.303 1.00 93.88 85 LEU A N 1
ATOM 662 C CA . LEU A 1 85 ? 7.990 0.241 -40.117 1.00 93.88 85 LEU A CA 1
ATOM 663 C C . LEU A 1 85 ? 9.509 0.252 -40.341 1.00 93.88 85 LEU A C 1
ATOM 665 O O . LEU A 1 85 ? 9.967 0.614 -41.424 1.00 93.88 85 LEU A O 1
ATOM 669 N N . THR A 1 86 ? 10.299 -0.160 -39.347 1.00 94.69 86 THR A N 1
ATOM 670 C CA . THR A 1 86 ? 11.765 -0.193 -39.449 1.00 94.69 86 THR A CA 1
ATOM 671 C C . THR A 1 86 ? 12.273 -1.396 -40.249 1.00 94.69 86 THR A C 1
ATOM 673 O O . THR A 1 86 ? 13.250 -1.257 -40.984 1.00 94.69 86 THR A O 1
ATOM 676 N N . THR A 1 87 ? 11.617 -2.559 -40.168 1.00 95.00 87 THR A N 1
ATOM 677 C CA . THR A 1 87 ? 12.022 -3.790 -40.868 1.00 95.00 87 THR A CA 1
ATOM 678 C C . THR A 1 87 ? 12.227 -3.616 -42.380 1.00 95.00 87 THR A C 1
ATOM 680 O O . THR A 1 87 ? 13.295 -4.010 -42.845 1.00 95.00 87 THR A O 1
ATOM 683 N N . PRO A 1 88 ? 11.303 -3.035 -43.174 1.00 91.12 88 PRO A N 1
ATOM 684 C CA . PRO A 1 88 ? 11.504 -2.903 -44.618 1.00 91.12 88 PRO A CA 1
ATOM 685 C C . PRO A 1 88 ? 12.676 -1.978 -44.955 1.00 91.12 88 PRO A C 1
ATOM 687 O O . PRO A 1 88 ? 13.472 -2.305 -45.829 1.00 91.12 88 PRO A O 1
ATOM 690 N N . VAL A 1 89 ? 12.839 -0.869 -44.228 1.00 90.12 89 VAL A N 1
ATOM 691 C CA . VAL A 1 89 ? 13.962 0.062 -44.431 1.00 90.12 89 VAL A CA 1
ATOM 692 C C . VAL A 1 89 ? 15.292 -0.616 -44.100 1.00 90.12 89 VAL A C 1
ATOM 694 O O . VAL A 1 89 ? 16.223 -0.574 -44.902 1.00 90.12 89 VAL A O 1
ATOM 697 N N . PHE A 1 90 ? 15.369 -1.299 -42.955 1.00 90.75 90 PHE A N 1
ATOM 698 C CA . PHE A 1 90 ? 16.560 -2.035 -42.534 1.00 90.75 90 PHE A CA 1
ATOM 699 C C . PHE A 1 90 ? 16.920 -3.159 -43.514 1.00 90.75 90 PHE A C 1
ATOM 701 O O . PHE A 1 90 ? 18.087 -3.318 -43.871 1.00 90.75 90 PHE A O 1
ATOM 708 N N . LEU A 1 91 ? 15.922 -3.905 -43.995 1.00 88.56 91 LEU A N 1
ATOM 709 C CA . LEU A 1 91 ? 16.123 -4.977 -44.964 1.00 88.56 91 LEU A CA 1
ATOM 710 C C . LEU A 1 91 ? 16.628 -4.429 -46.300 1.00 88.56 91 LEU A C 1
ATOM 712 O O . LEU A 1 91 ? 17.567 -4.988 -46.855 1.00 88.56 91 LEU A O 1
ATOM 716 N N . ILE A 1 92 ? 16.071 -3.316 -46.787 1.00 85.75 92 ILE A N 1
ATOM 717 C CA . ILE A 1 92 ? 16.573 -2.645 -47.993 1.00 85.75 92 ILE A CA 1
ATOM 718 C C . ILE A 1 92 ? 18.041 -2.253 -47.797 1.00 85.75 92 ILE A C 1
ATOM 720 O O . ILE A 1 92 ? 18.856 -2.569 -48.657 1.00 85.75 92 ILE A O 1
ATOM 724 N N . MET A 1 93 ? 18.409 -1.650 -46.659 1.00 81.12 93 MET A N 1
ATOM 725 C CA . MET A 1 93 ? 19.804 -1.270 -46.390 1.00 81.12 93 MET A CA 1
ATOM 726 C C . MET A 1 93 ? 20.753 -2.476 -46.298 1.00 81.12 93 MET A C 1
ATOM 728 O O . MET A 1 93 ? 21.859 -2.407 -46.833 1.00 81.12 93 MET A O 1
ATOM 732 N N . MET A 1 94 ? 20.338 -3.588 -45.67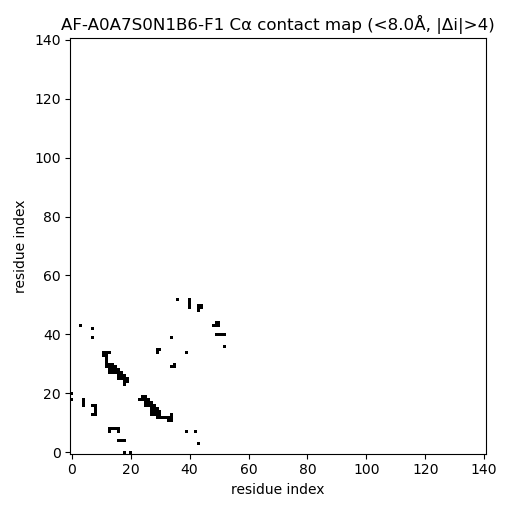8 1.00 82.62 94 MET A N 1
ATOM 733 C CA . MET A 1 94 ? 21.157 -4.808 -45.626 1.00 82.62 94 MET A CA 1
ATOM 734 C C . MET A 1 94 ? 21.280 -5.498 -46.992 1.00 82.62 94 MET A C 1
ATOM 736 O O . MET A 1 94 ? 22.359 -5.965 -47.354 1.00 82.62 94 MET A O 1
ATOM 740 N N . VAL A 1 95 ? 20.194 -5.558 -47.766 1.00 74.56 95 VAL A N 1
ATOM 741 C CA . VAL A 1 95 ? 20.159 -6.250 -49.065 1.00 74.56 95 VAL A CA 1
ATOM 742 C C . VAL A 1 95 ? 20.889 -5.450 -50.146 1.00 74.56 95 VAL A C 1
ATOM 744 O O . VAL A 1 95 ? 21.549 -6.048 -50.995 1.00 74.56 95 VAL A O 1
ATOM 747 N N . PHE A 1 96 ? 20.861 -4.113 -50.098 1.00 61.75 96 PHE A N 1
ATOM 748 C CA . PHE A 1 96 ? 21.525 -3.268 -51.101 1.00 61.75 96 PHE A CA 1
ATOM 749 C C . PHE A 1 96 ? 23.049 -3.463 -51.129 1.00 61.75 96 PHE A C 1
ATOM 751 O O . PHE A 1 96 ? 23.673 -3.305 -52.176 1.00 61.75 96 PHE A O 1
ATOM 758 N N . MET A 1 97 ? 23.651 -3.879 -50.010 1.00 58.09 97 MET A N 1
ATOM 759 C CA . MET A 1 97 ? 25.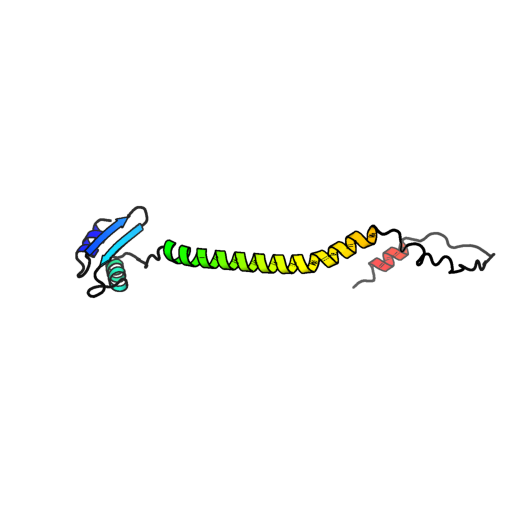086 -4.172 -49.931 1.00 58.09 97 MET A CA 1
ATOM 760 C C . MET A 1 97 ? 25.460 -5.552 -50.515 1.00 58.09 97 MET A C 1
ATOM 762 O O . MET A 1 97 ? 26.625 -5.783 -50.833 1.00 58.09 97 MET A O 1
ATOM 766 N N . HIS A 1 98 ? 24.483 -6.445 -50.721 1.00 59.72 98 HIS A N 1
ATOM 767 C CA . HIS A 1 98 ? 24.677 -7.785 -51.291 1.00 59.72 98 HIS A CA 1
ATOM 768 C C . HIS A 1 98 ? 24.316 -7.903 -52.779 1.00 59.72 98 HIS A C 1
ATOM 770 O O . HIS A 1 98 ? 24.476 -8.982 -53.349 1.00 59.72 98 HIS A O 1
ATOM 776 N N . ILE A 1 99 ? 23.875 -6.820 -53.427 1.00 57.09 99 ILE A N 1
ATOM 777 C CA . ILE A 1 99 ? 23.652 -6.778 -54.876 1.00 57.09 99 ILE A CA 1
ATOM 778 C C . ILE A 1 99 ? 24.898 -6.159 -55.543 1.00 57.09 99 ILE A C 1
ATOM 780 O O . ILE A 1 99 ? 24.996 -4.935 -55.647 1.00 57.09 99 ILE A O 1
ATOM 784 N N . PRO A 1 100 ? 25.858 -6.956 -56.054 1.00 58.31 100 PRO A N 1
ATOM 785 C CA . PRO A 1 100 ? 27.021 -6.465 -56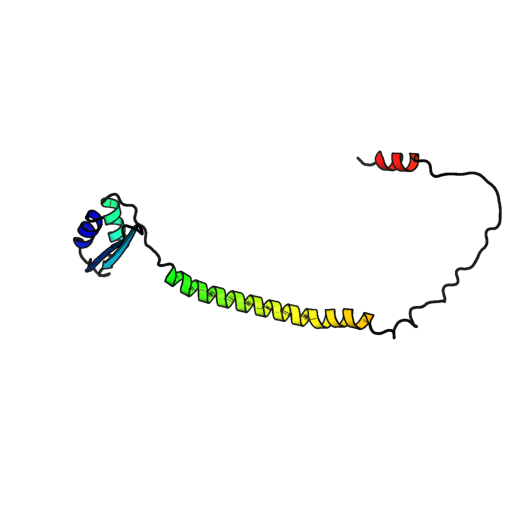.803 1.00 58.31 100 PRO A CA 1
ATOM 786 C C . PRO A 1 100 ? 26.668 -5.919 -58.205 1.00 58.31 100 PRO A C 1
ATOM 788 O O . PRO A 1 100 ? 27.517 -5.899 -59.088 1.00 58.31 100 PRO A O 1
ATOM 791 N N . ALA A 1 101 ? 25.430 -5.477 -58.446 1.00 56.69 101 ALA A N 1
ATOM 792 C CA . ALA A 1 101 ? 24.955 -5.061 -59.770 1.00 56.69 101 ALA A CA 1
ATOM 793 C C . ALA A 1 101 ? 25.063 -3.548 -60.039 1.00 56.69 101 ALA A C 1
ATOM 795 O O . ALA A 1 101 ? 24.929 -3.129 -61.182 1.00 56.69 101 ALA A O 1
ATOM 796 N N . LEU A 1 102 ? 25.335 -2.717 -59.025 1.00 54.25 102 LEU A N 1
ATOM 797 C CA . LEU A 1 102 ? 25.447 -1.256 -59.199 1.00 54.25 102 LEU A CA 1
ATOM 798 C C . LEU A 1 102 ? 26.892 -0.736 -59.236 1.00 54.25 102 LEU A C 1
ATOM 800 O O . LEU A 1 102 ? 27.115 0.463 -59.389 1.00 54.25 102 LEU A O 1
ATOM 804 N N . LYS A 1 103 ? 27.892 -1.621 -59.153 1.00 53.72 103 LYS A N 1
ATOM 805 C CA . LYS A 1 103 ? 29.303 -1.222 -59.246 1.00 53.72 103 LYS A CA 1
ATOM 806 C C . LYS A 1 103 ? 29.836 -0.837 -60.641 1.00 53.72 103 LYS A C 1
ATOM 808 O O . LYS A 1 103 ? 30.855 -0.156 -60.638 1.00 53.72 103 LYS A O 1
ATOM 813 N N . PRO A 1 104 ? 29.219 -1.131 -61.808 1.00 54.97 104 PRO A N 1
ATOM 814 C CA . PRO A 1 104 ? 29.806 -0.665 -63.069 1.00 54.97 104 PRO A CA 1
ATOM 815 C C . PRO A 1 104 ? 29.491 0.800 -63.408 1.00 54.97 104 PRO A C 1
ATOM 817 O O . PRO A 1 104 ? 30.209 1.398 -64.196 1.00 54.97 104 PRO A O 1
ATOM 820 N N . ALA A 1 105 ? 28.433 1.400 -62.848 1.00 58.62 105 ALA A N 1
ATOM 821 C CA . ALA A 1 105 ? 27.984 2.735 -63.274 1.00 58.62 105 ALA A CA 1
ATOM 822 C C . ALA A 1 105 ? 28.614 3.891 -62.478 1.00 58.62 105 ALA A C 1
ATOM 824 O O . ALA A 1 105 ? 28.608 5.031 -62.934 1.00 58.62 105 ALA A O 1
ATOM 825 N N . MET A 1 106 ? 29.167 3.602 -61.296 1.00 54.06 106 MET A N 1
ATOM 826 C CA . MET A 1 106 ? 29.835 4.584 -60.435 1.00 54.06 106 MET A CA 1
ATOM 827 C C . MET A 1 106 ? 31.342 4.318 -60.334 1.00 54.06 106 MET A C 1
ATOM 829 O O . MET A 1 106 ? 31.978 4.670 -59.348 1.00 54.06 106 MET A O 1
ATOM 833 N N . MET A 1 107 ? 31.932 3.683 -61.346 1.00 57.56 107 MET A N 1
ATOM 834 C CA . MET A 1 107 ? 33.359 3.825 -61.615 1.00 57.56 107 MET A CA 1
ATOM 835 C C . MET A 1 107 ? 33.476 4.757 -62.817 1.00 57.56 107 MET A C 1
ATOM 837 O O . MET A 1 107 ? 33.588 4.361 -63.972 1.00 57.56 107 MET A O 1
ATOM 841 N N . TRP A 1 108 ? 33.315 6.044 -62.508 1.00 49.75 108 TRP A N 1
ATOM 842 C CA . TRP A 1 108 ? 33.725 7.166 -63.337 1.00 49.75 108 TRP A CA 1
ATOM 843 C C . TRP A 1 108 ? 35.257 7.102 -63.452 1.00 49.75 108 TRP A C 1
ATOM 845 O O . TRP A 1 108 ? 35.997 7.858 -62.833 1.00 49.75 108 TRP A O 1
ATOM 855 N N . ASP A 1 109 ? 35.749 6.182 -64.274 1.00 61.28 109 ASP A N 1
ATOM 856 C CA . ASP A 1 109 ? 37.137 6.135 -64.747 1.00 61.28 109 ASP A CA 1
ATOM 857 C C . ASP A 1 109 ? 37.381 7.202 -65.835 1.00 61.28 109 ASP A C 1
ATOM 859 O O . ASP A 1 109 ? 38.165 7.026 -66.764 1.00 61.28 109 ASP A O 1
ATOM 863 N N . ALA A 1 110 ? 36.681 8.337 -65.731 1.00 60.12 110 ALA A N 1
ATOM 864 C CA . ALA A 1 110 ? 36.644 9.396 -66.729 1.00 60.12 110 ALA A CA 1
ATOM 865 C C . ALA A 1 110 ? 36.921 10.795 -66.151 1.00 60.12 110 ALA A C 1
ATOM 867 O O . ALA A 1 110 ? 36.601 11.785 -66.807 1.00 60.12 110 ALA A O 1
ATOM 868 N N . TRP A 1 111 ? 37.557 10.927 -64.974 1.00 45.69 111 TRP A N 1
ATOM 869 C CA . TRP A 1 111 ? 38.269 12.180 -64.684 1.00 45.69 111 TRP A CA 1
ATOM 870 C C . TRP A 1 111 ? 39.741 12.044 -65.074 1.00 45.69 111 TRP A C 1
ATOM 872 O O . TRP A 1 111 ? 40.496 11.350 -64.387 1.00 45.69 111 TRP A O 1
ATOM 882 N N . PRO A 1 112 ? 40.189 12.709 -66.153 1.00 51.47 112 PRO A N 1
ATOM 883 C CA . PRO A 1 112 ? 41.581 12.710 -66.532 1.00 51.47 112 PRO A CA 1
ATOM 884 C C . PRO A 1 112 ? 42.300 13.640 -65.563 1.00 51.47 112 PRO A C 1
ATOM 886 O O . PRO A 1 112 ? 42.279 14.865 -65.711 1.00 51.47 112 PRO A O 1
ATOM 889 N N . SER A 1 113 ? 42.974 13.060 -64.575 1.00 64.00 113 SER A N 1
ATOM 890 C CA . SER A 1 113 ? 44.055 13.739 -63.868 1.00 64.00 113 SER A CA 1
ATOM 891 C C . SER A 1 113 ? 45.142 14.036 -64.897 1.00 64.00 113 SER A C 1
ATOM 893 O O . SER A 1 113 ? 46.062 13.245 -65.114 1.00 64.00 113 SER A O 1
ATOM 895 N N . ARG A 1 114 ? 44.975 15.164 -65.601 1.00 52.34 114 ARG A N 1
ATOM 896 C CA . ARG A 1 114 ? 45.974 15.752 -66.481 1.00 52.34 114 ARG A CA 1
ATOM 897 C C . ARG A 1 114 ? 47.256 15.836 -65.671 1.00 52.34 114 ARG A C 1
ATOM 899 O O . ARG A 1 114 ? 47.380 16.654 -64.764 1.00 52.34 114 ARG A O 1
ATOM 906 N N . ARG A 1 115 ? 48.206 14.977 -66.036 1.00 57.44 115 ARG A N 1
ATOM 907 C CA . ARG A 1 115 ? 49.625 15.192 -65.797 1.00 57.44 115 ARG A CA 1
ATOM 908 C C . ARG A 1 115 ? 49.973 16.519 -66.464 1.00 57.44 115 ARG A C 1
ATOM 910 O O . ARG A 1 115 ? 50.320 16.538 -67.639 1.00 57.44 115 ARG A O 1
ATOM 917 N N . HIS A 1 116 ? 49.827 17.628 -65.751 1.00 54.53 116 HIS A N 1
ATOM 918 C CA . HIS A 1 116 ? 50.566 18.825 -66.101 1.00 54.53 116 HIS A CA 1
ATOM 919 C C . HIS A 1 116 ? 51.791 18.847 -65.209 1.00 54.53 116 HIS A C 1
ATOM 921 O O . HIS A 1 116 ? 51.713 19.084 -64.005 1.00 54.53 116 HIS A O 1
ATOM 927 N N . GLY A 1 117 ? 52.908 18.467 -65.822 1.00 50.56 117 GLY A N 1
ATOM 928 C CA . GLY A 1 117 ? 54.211 18.570 -65.205 1.00 50.56 117 GLY A CA 1
ATOM 929 C C . GLY A 1 117 ? 54.498 20.016 -64.830 1.00 50.56 117 GLY A C 1
ATOM 930 O O . GLY A 1 117 ? 54.266 20.931 -65.617 1.00 50.56 117 GLY A O 1
ATOM 931 N N . TRP A 1 118 ? 55.054 20.174 -63.639 1.00 43.25 118 TRP A N 1
ATOM 932 C CA . TRP A 1 118 ? 55.961 21.263 -63.331 1.00 43.25 118 TRP A CA 1
ATOM 933 C C . TRP A 1 118 ? 57.303 20.600 -63.052 1.00 43.25 118 TRP A C 1
ATOM 935 O O . TRP A 1 118 ? 57.511 20.008 -61.994 1.00 43.25 118 TRP A O 1
ATOM 945 N N . HIS A 1 119 ? 58.161 20.590 -64.069 1.00 48.50 119 HIS A N 1
ATOM 946 C CA . HIS A 1 119 ? 59.558 20.219 -63.916 1.00 48.50 119 HIS A CA 1
ATOM 947 C C . HIS A 1 119 ? 60.349 21.491 -63.603 1.00 48.50 119 HIS A C 1
ATOM 949 O O . HIS A 1 119 ? 60.277 22.431 -64.388 1.00 48.50 119 HIS A O 1
ATOM 955 N N . HIS A 1 120 ? 61.129 21.417 -62.516 1.00 49.41 120 HIS A N 1
ATOM 956 C CA . HIS A 1 120 ? 62.288 22.255 -62.163 1.00 49.41 120 HIS A CA 1
ATOM 957 C C . HIS A 1 120 ? 61.986 23.725 -61.766 1.00 49.41 120 HIS A C 1
ATOM 959 O O . HIS A 1 120 ? 61.170 24.379 -62.392 1.00 49.41 120 HIS A O 1
ATOM 965 N N . ASP A 1 121 ? 62.481 24.295 -60.653 1.00 41.12 121 ASP A N 1
ATOM 966 C CA . ASP A 1 121 ? 63.836 24.270 -60.077 1.00 41.12 121 ASP A CA 1
ATOM 967 C C . ASP A 1 121 ? 63.894 24.681 -58.583 1.00 41.12 121 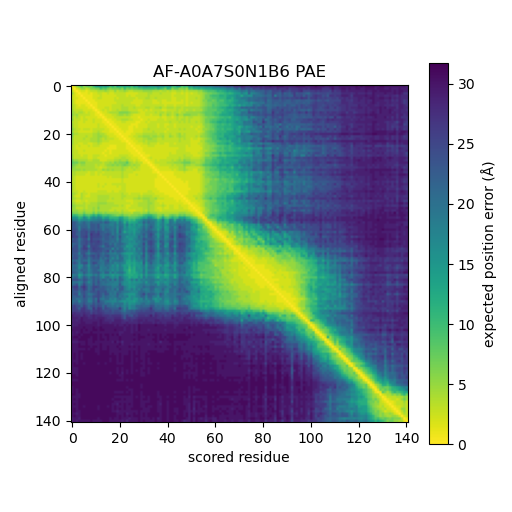ASP A C 1
ATOM 969 O O . ASP A 1 121 ? 63.130 25.531 -58.135 1.00 41.12 121 ASP A O 1
ATOM 973 N N . GLY A 1 122 ? 64.912 24.183 -57.865 1.00 39.94 122 GLY A N 1
ATOM 974 C CA . GLY A 1 122 ? 65.642 24.958 -56.841 1.00 39.94 122 GLY A CA 1
ATOM 975 C C . GLY A 1 122 ? 65.171 24.924 -55.374 1.00 39.94 122 GLY A C 1
ATOM 976 O O . GLY A 1 122 ? 64.009 24.657 -55.103 1.00 39.94 122 GLY A O 1
ATOM 977 N N . PRO A 1 123 ? 66.083 25.133 -54.396 1.00 54.28 123 PRO A N 1
ATOM 978 C CA . PRO A 1 123 ? 66.097 24.388 -53.135 1.00 54.28 123 PRO A CA 1
ATOM 979 C C . PRO A 1 123 ? 65.728 25.215 -51.884 1.00 54.28 123 PRO A C 1
ATOM 981 O O . PRO A 1 123 ? 65.693 26.438 -51.911 1.00 54.28 123 PRO A O 1
ATOM 984 N N . HIS A 1 124 ? 65.582 24.493 -50.760 1.00 47.47 124 HIS A N 1
ATOM 985 C CA . HIS A 1 124 ? 65.511 24.939 -49.352 1.00 47.47 124 HIS A CA 1
ATOM 986 C C . HIS A 1 124 ? 64.118 25.240 -48.759 1.00 47.47 124 HIS A C 1
ATOM 988 O O . HIS A 1 124 ? 63.593 26.330 -48.926 1.00 47.47 124 HIS A O 1
ATOM 994 N N . ALA A 1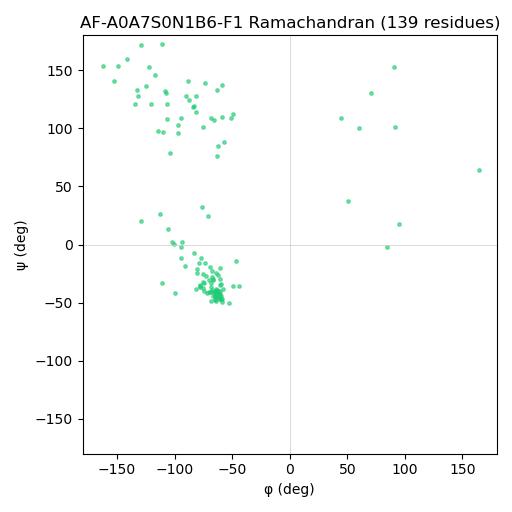 125 ? 63.591 24.278 -47.976 1.00 42.66 125 ALA A N 1
ATOM 995 C CA . ALA A 1 125 ? 62.833 24.445 -46.711 1.00 42.66 125 ALA A CA 1
ATOM 996 C C . ALA A 1 125 ? 62.086 23.129 -46.376 1.00 42.66 125 ALA A C 1
ATOM 998 O O . ALA A 1 125 ? 60.889 22.985 -46.580 1.00 42.66 125 ALA A O 1
ATOM 999 N N . ALA A 1 126 ? 62.780 22.021 -46.115 1.00 45.34 126 ALA A N 1
ATOM 1000 C CA . ALA A 1 126 ? 63.184 21.603 -44.771 1.00 45.34 126 ALA A CA 1
ATOM 1001 C C . ALA A 1 126 ? 62.084 21.725 -43.691 1.00 45.34 126 ALA A C 1
ATOM 1003 O O . ALA A 1 126 ? 61.822 22.806 -43.183 1.00 45.34 126 ALA A O 1
ATOM 1004 N N . ARG A 1 127 ? 61.597 20.550 -43.258 1.00 54.53 127 ARG A N 1
ATOM 1005 C CA . ARG A 1 127 ? 61.372 20.184 -41.847 1.00 54.53 127 ARG A CA 1
ATOM 1006 C C . ARG A 1 127 ? 60.394 21.076 -41.081 1.00 54.53 127 ARG A C 1
ATOM 1008 O O . ARG A 1 127 ? 60.776 22.105 -40.546 1.00 54.53 127 ARG A O 1
ATOM 1015 N N . MET A 1 128 ? 59.160 20.596 -40.943 1.00 55.47 128 MET A N 1
ATOM 1016 C CA . MET A 1 128 ? 58.156 21.149 -40.028 1.00 55.47 128 MET A CA 1
ATOM 1017 C C . MET A 1 128 ? 58.756 21.341 -38.618 1.00 55.47 128 MET A C 1
ATOM 1019 O O . MET A 1 128 ? 59.065 20.341 -37.965 1.00 55.47 128 MET A O 1
ATOM 1023 N N . PRO A 1 129 ? 58.945 22.582 -38.126 1.00 58.41 129 PRO A N 1
ATOM 1024 C CA . PRO A 1 129 ? 59.398 22.809 -36.766 1.00 58.41 129 PRO A CA 1
ATOM 1025 C C . PRO A 1 129 ? 58.190 22.873 -35.821 1.00 58.41 129 PRO A C 1
ATOM 1027 O O . PRO A 1 129 ? 57.172 23.494 -36.133 1.00 58.41 129 PRO A O 1
ATOM 1030 N N . LEU A 1 130 ? 58.334 22.282 -34.630 1.00 61.09 130 LEU A N 1
ATOM 1031 C CA . LEU A 1 130 ? 57.372 22.282 -33.512 1.00 61.09 130 LEU A CA 1
ATOM 1032 C C . LEU A 1 130 ? 56.760 23.662 -33.165 1.00 61.09 130 LEU A C 1
ATOM 1034 O O . LEU A 1 130 ? 55.757 23.723 -32.459 1.00 61.09 130 LEU A O 1
ATOM 1038 N N . GLY A 1 131 ? 57.325 24.770 -33.657 1.00 65.44 131 GLY A N 1
ATOM 1039 C CA . GLY A 1 131 ? 56.791 26.122 -33.472 1.00 65.44 131 GLY A CA 1
ATOM 1040 C C . GLY A 1 131 ? 55.382 26.329 -34.042 1.00 65.44 131 GLY A C 1
ATOM 1041 O O . GLY A 1 131 ? 54.607 27.082 -33.457 1.00 65.44 131 GLY A O 1
ATOM 1042 N N . TRP A 1 132 ? 55.000 25.612 -35.108 1.00 65.50 132 TRP A N 1
ATOM 1043 C CA . TRP A 1 132 ? 53.629 25.669 -35.647 1.00 65.50 132 TRP A CA 1
ATOM 1044 C C . TRP A 1 132 ? 52.584 25.087 -34.673 1.00 65.50 132 TRP A C 1
ATOM 1046 O O . TRP A 1 132 ? 51.455 25.566 -34.625 1.00 65.50 132 TRP A O 1
ATOM 1056 N N . LEU A 1 133 ? 52.970 24.108 -33.842 1.00 67.00 133 LEU A N 1
ATOM 1057 C CA . LEU A 1 133 ? 52.108 23.517 -32.807 1.00 67.00 133 LEU A CA 1
ATOM 1058 C C . LEU A 1 133 ? 51.997 24.409 -31.558 1.00 67.00 133 LEU A C 1
ATOM 1060 O O . LEU A 1 133 ? 50.918 24.523 -30.983 1.00 67.00 133 LEU A O 1
ATOM 1064 N N . LEU A 1 134 ? 53.076 25.097 -31.168 1.00 65.69 134 LEU A N 1
ATOM 1065 C CA . LEU A 1 134 ? 53.069 26.056 -30.050 1.00 65.69 134 LEU A CA 1
ATOM 1066 C C . LEU A 1 134 ? 52.243 27.317 -30.357 1.00 65.69 134 LEU A C 1
ATOM 1068 O O . LEU A 1 134 ? 51.577 27.839 -29.466 1.00 65.69 134 LEU A O 1
ATOM 1072 N N . SER A 1 135 ? 52.211 27.755 -31.620 1.00 66.44 135 SER A N 1
ATOM 1073 C CA . SER A 1 135 ? 51.333 28.848 -32.065 1.00 66.44 135 SER A CA 1
ATOM 1074 C C . SER A 1 135 ? 49.843 28.481 -32.011 1.00 66.44 135 SER A C 1
ATOM 1076 O O . SER A 1 135 ? 49.015 29.365 -31.796 1.00 66.44 135 SER A O 1
ATOM 1078 N N . TRP A 1 136 ? 49.497 27.199 -32.192 1.00 66.75 136 TRP A N 1
ATOM 1079 C CA . TRP A 1 136 ? 48.119 26.705 -32.093 1.00 66.75 136 TRP A CA 1
ATOM 1080 C C . TRP A 1 136 ? 47.647 26.602 -30.632 1.00 66.75 136 TRP A C 1
ATOM 1082 O O . TRP A 1 136 ? 46.482 26.858 -30.351 1.00 66.75 136 TRP A O 1
ATOM 1092 N N . LEU A 1 137 ? 48.556 26.308 -29.692 1.00 76.56 137 LEU A N 1
ATOM 1093 C CA . LEU A 1 137 ? 48.233 26.143 -28.267 1.00 76.56 137 LEU A CA 1
ATOM 1094 C C . LEU A 1 137 ? 48.096 27.472 -27.492 1.00 76.56 137 LEU A C 1
ATOM 1096 O O . LEU A 1 137 ? 47.409 27.511 -26.478 1.00 76.56 137 LEU A O 1
ATOM 1100 N N . LEU A 1 138 ? 48.734 28.558 -27.949 1.00 72.00 138 LEU A N 1
ATOM 1101 C CA . LEU A 1 138 ? 48.707 29.869 -27.273 1.00 72.00 138 LEU A CA 1
ATOM 1102 C C . LEU A 1 138 ? 47.631 30.846 -27.799 1.00 72.00 138 LEU A C 1
ATOM 1104 O O . LEU A 1 138 ? 47.528 31.956 -27.286 1.00 72.00 138 LEU A O 1
ATOM 1108 N N . THR A 1 139 ? 46.854 30.465 -28.823 1.00 72.06 139 THR A N 1
ATOM 1109 C CA . THR A 1 139 ? 45.887 31.345 -29.527 1.00 72.06 139 THR A CA 1
ATOM 1110 C C . THR A 1 139 ? 44.413 31.056 -29.181 1.00 72.06 139 THR A C 1
ATOM 1112 O O . THR A 1 139 ? 43.503 31.580 -29.817 1.00 72.06 139 THR A O 1
ATOM 1115 N N . THR A 1 140 ? 44.132 30.279 -28.136 1.00 65.06 140 THR A N 1
ATOM 1116 C CA . THR A 1 140 ? 42.766 30.136 -27.597 1.00 65.06 140 THR A CA 1
ATOM 1117 C C . THR A 1 140 ? 42.630 30.887 -26.269 1.00 65.06 140 THR A C 1
ATOM 1119 O O . THR A 1 140 ? 43.214 30.422 -25.289 1.00 65.06 140 THR A O 1
ATOM 1122 N N . PRO A 1 141 ? 41.916 32.030 -26.206 1.00 57.28 141 PRO A N 1
ATOM 1123 C CA . PRO A 1 141 ? 41.350 32.522 -24.951 1.00 57.28 141 PRO A CA 1
ATOM 1124 C C . PRO A 1 141 ? 40.212 31.620 -24.451 1.00 57.28 141 PRO A C 1
ATOM 1126 O O . PRO A 1 141 ? 39.547 30.971 -25.294 1.00 57.28 141 PRO A O 1
#

Sequence (141 aa):
PPRIERALTQMRGVLRVSVDPLLERVVVGYRSQETGPRTLIKALSDLGYDAHLWHAAGQQDAIGRLSKAAEIAKARRQFLWALALTTPVFLIMMVFMHIPALKPAMMWDAWPSRRHGWHHDGPHAARMPLGWLLSWLLTTP

Secondary structure (DSSP, 8-state):
-HHHHHHHHTSTTEEEEEEETTTTEEEEEE-TTT--HHHHHHHHHHTT--------HHHHHHHHHHHHHHHHHHHHHHHHHHHHHHHHHHHHHHHHTT-TTSTTTT--TT-------------------THHHHHHHSS--

InterPro domains:
  IPR006121 Heavy metal-associated domain, HMA [PF00403] (3-50)
  IPR006121 Heavy metal-associated domain, HMA [PS50846] (1-52)
  IPR006121 Heavy metal-associated domain, HMA [cd00371] (3-52)
  IPR036163 Heavy metal-associated domain superfamily [SSF55008] (3-56)

Nearest PDB structures (foldseek):
  1osd-assembly2_B  TM=9.618E-01  e=2.844E-03  Cupriavidus metallidurans
  3dxs-assembly1_X  TM=9.657E-01  e=6.822E-03  Arabidopsis thaliana
  6ff2-assembly1_B  TM=9.397E-01  e=7.805E-03  Staphylococcus aureus subsp. aureus NCTC 8325
  2qif-assembly1_A  TM=9.383E-01  e=1.169E-02  unclassified
  7si3-assembly1_A  TM=5.991E-01  e=1.775E-03  Xenopus tropicalis

Foldseek 3Di:
DVVLQVQQVPAPFWDDWDADVVVRDIDTDGDPVRDDPVRSQVSCVVVVDHDDDDDDVVVVVVVVVVVVVVVVVVVVVVVVVVCVVVVVVVCCVVVVVVPPPPVPPPPCPPDPPPPPDDDDDDDDDDDDDCVVVVVVVVPDD

Radius of gyration: 42.31 Å; Cα contacts (8 Å, |Δi|>4): 61; chains: 1; bounding box: 92×42×93 Å